Protein AF-A0A7W0TZ82-F1 (afdb_monomer)

pLDDT: mean 92.77, std 4.64, range [69.69, 98.25]

Nearest PDB structures (foldseek):
  6am3-assembly2_A  TM=4.148E-01  e=1.227E+00  Homo sapiens
  7uv4-assembly1_A  TM=5.758E-01  e=3.999E+00  Pistacia vera

Solvent-accessible surface area (backbone atoms only — not comparable to full-atom values): 5837 Å² total; per-residue (Å²): 137,75,62,66,68,56,40,50,33,45,49,18,66,86,12,92,69,33,93,41,73,46,71,68,41,37,53,42,43,64,65,25,66,84,47,61,71,70,63,21,53,54,38,49,51,50,32,51,49,54,41,48,77,70,56,70,58,81,88,85,78,86,83,80,92,81,82,93,73,61,95,47,54,48,66,80,87,48,95,84,69,64,84,59,71,90,68,47,48,76,60,136

Mean predicted aligned error: 4.43 Å

Structure (mmCIF, N/CA/C/O backbone):
data_AF-A0A7W0TZ82-F1
#
_entry.id   AF-A0A7W0TZ82-F1
#
loop_
_atom_site.group_PDB
_atom_site.id
_atom_site.type_symbol
_atom_site.label_atom_id
_atom_site.label_alt_id
_atom_site.label_comp_id
_atom_site.label_asym_id
_atom_site.label_entity_id
_atom_site.label_seq_id
_atom_site.pdbx_PDB_ins_code
_atom_site.Cartn_x
_atom_site.Cartn_y
_atom_site.Cartn_z
_atom_site.occupancy
_atom_site.B_iso_or_equiv
_atom_site.auth_seq_id
_atom_site.auth_comp_id
_atom_site.auth_asym_id
_atom_site.auth_atom_id
_atom_site.pdbx_PDB_model_num
ATOM 1 N N . MET A 1 1 ? -7.776 3.358 -1.381 1.00 69.69 1 MET A N 1
ATOM 2 C CA . MET A 1 1 ? -6.322 3.151 -1.226 1.00 69.69 1 MET A CA 1
ATOM 3 C C . MET A 1 1 ? -5.853 2.401 -2.454 1.00 69.69 1 MET A C 1
ATOM 5 O O . MET A 1 1 ? -6.541 1.467 -2.842 1.00 69.69 1 MET A O 1
ATOM 9 N N . ASP A 1 2 ? -4.763 2.831 -3.076 1.00 89.81 2 ASP A N 1
ATOM 10 C CA . ASP A 1 2 ? -4.140 2.141 -4.210 1.00 89.81 2 ASP A CA 1
ATOM 11 C C . ASP A 1 2 ? -2.737 1.638 -3.821 1.00 89.81 2 ASP A C 1
ATOM 13 O O . ASP A 1 2 ? -2.321 1.747 -2.666 1.00 89.81 2 ASP A O 1
ATOM 17 N N . VAL A 1 3 ? -2.012 1.063 -4.780 1.00 90.75 3 VAL A N 1
ATOM 18 C CA . VAL A 1 3 ? -0.722 0.402 -4.543 1.00 90.75 3 VAL A CA 1
ATOM 19 C C . VAL A 1 3 ? 0.436 1.372 -4.283 1.00 90.75 3 VAL A C 1
ATOM 21 O O . VAL A 1 3 ? 1.518 0.914 -3.935 1.00 90.75 3 VAL A O 1
ATOM 24 N N . SER A 1 4 ? 0.280 2.697 -4.416 1.00 93.81 4 SER A N 1
ATOM 25 C CA . SER A 1 4 ? 1.451 3.591 -4.464 1.00 93.81 4 SER A CA 1
ATOM 26 C C . SER A 1 4 ? 2.288 3.576 -3.182 1.00 93.81 4 SER A C 1
ATOM 28 O O . SER A 1 4 ? 3.509 3.687 -3.246 1.00 93.81 4 SER A O 1
ATOM 30 N N . SER A 1 5 ? 1.652 3.420 -2.013 1.00 91.81 5 SER A N 1
ATOM 31 C CA . SER A 1 5 ? 2.372 3.297 -0.735 1.00 91.81 5 SER A CA 1
ATOM 32 C C . SER A 1 5 ? 3.173 1.998 -0.661 1.00 91.81 5 SER A C 1
ATOM 34 O O . SER A 1 5 ? 4.315 2.006 -0.210 1.00 91.81 5 SER A O 1
ATOM 36 N N . THR A 1 6 ? 2.586 0.889 -1.115 1.00 91.12 6 THR A N 1
ATOM 37 C CA . THR A 1 6 ? 3.263 -0.410 -1.189 1.00 91.12 6 THR A CA 1
ATOM 38 C C . THR A 1 6 ? 4.409 -0.354 -2.193 1.00 91.12 6 THR A C 1
ATOM 40 O O . THR A 1 6 ? 5.527 -0.728 -1.855 1.00 91.12 6 THR A O 1
ATOM 43 N N . ALA A 1 7 ? 4.169 0.189 -3.388 1.00 93.62 7 ALA A N 1
ATOM 44 C CA . ALA A 1 7 ? 5.176 0.295 -4.435 1.00 93.62 7 ALA A CA 1
ATOM 45 C C . ALA A 1 7 ? 6.385 1.123 -3.983 1.00 93.62 7 ALA A C 1
ATOM 47 O O . ALA A 1 7 ? 7.525 0.702 -4.150 1.00 93.62 7 ALA A O 1
ATOM 48 N N . ARG A 1 8 ? 6.149 2.248 -3.300 1.00 94.50 8 ARG A N 1
ATOM 49 C CA . ARG A 1 8 ? 7.230 3.090 -2.777 1.00 94.50 8 ARG A CA 1
ATOM 50 C C . ARG A 1 8 ? 8.045 2.420 -1.667 1.00 94.50 8 ARG A C 1
ATOM 52 O O . ARG A 1 8 ? 9.227 2.704 -1.540 1.00 94.50 8 ARG A O 1
ATOM 59 N N . ALA A 1 9 ? 7.430 1.563 -0.854 1.00 92.81 9 ALA A N 1
ATOM 60 C CA . ALA A 1 9 ? 8.119 0.890 0.246 1.00 92.81 9 ALA A CA 1
ATOM 61 C C . ALA A 1 9 ? 8.852 -0.393 -0.182 1.00 92.81 9 ALA A C 1
ATOM 63 O O . ALA A 1 9 ? 9.916 -0.680 0.368 1.00 92.81 9 ALA A O 1
ATOM 64 N N . TYR A 1 10 ? 8.281 -1.150 -1.127 1.00 91.31 10 TYR A N 1
ATOM 65 C CA . TYR A 1 10 ? 8.700 -2.520 -1.449 1.00 91.31 10 TYR A CA 1
ATOM 66 C C . TYR A 1 10 ? 9.144 -2.742 -2.899 1.00 91.31 10 TYR A C 1
ATOM 68 O O . TYR A 1 10 ? 9.881 -3.693 -3.139 1.00 91.31 10 TYR A O 1
ATOM 76 N N . TYR A 1 11 ? 8.659 -1.952 -3.865 1.00 92.94 11 TYR A N 1
ATOM 77 C CA . TYR A 1 11 ? 8.995 -2.149 -5.287 1.00 92.94 11 TYR A CA 1
ATOM 78 C C . TYR A 1 11 ? 10.136 -1.225 -5.715 1.00 92.94 11 TYR A C 1
ATOM 80 O O . TYR A 1 11 ? 10.924 -1.581 -6.583 1.00 92.94 11 TYR A O 1
ATOM 88 N N . SER A 1 12 ? 10.211 -0.045 -5.098 1.00 93.31 12 SER A N 1
ATOM 89 C CA . SER A 1 12 ? 11.213 0.967 -5.408 1.00 93.31 12 SER A CA 1
ATOM 90 C C . SER A 1 12 ? 12.606 0.596 -4.912 1.00 93.31 12 SER A C 1
ATOM 92 O O . SER A 1 12 ? 12.741 0.039 -3.819 1.00 93.31 12 SER A O 1
ATOM 94 N N . CYS A 1 13 ? 13.646 0.975 -5.659 1.00 93.62 13 CYS A N 1
ATOM 95 C CA . CYS A 1 13 ? 15.036 0.761 -5.254 1.00 93.62 13 CYS A CA 1
ATOM 96 C C . CYS A 1 13 ? 15.399 1.524 -3.967 1.00 93.62 13 CYS A C 1
ATOM 98 O O . CYS A 1 13 ? 16.222 1.053 -3.185 1.00 93.62 13 CYS A O 1
ATOM 100 N N . GLU A 1 14 ? 14.770 2.678 -3.714 1.00 93.88 14 GLU A N 1
ATOM 101 C CA . GLU A 1 14 ? 14.971 3.476 -2.490 1.00 93.88 14 GLU A CA 1
ATOM 102 C C . GLU A 1 14 ? 13.962 3.137 -1.376 1.00 93.88 14 GLU A C 1
ATOM 104 O O . GLU A 1 14 ? 13.918 3.791 -0.328 1.00 93.88 14 GLU A O 1
ATOM 109 N N . GLY A 1 15 ? 13.124 2.119 -1.587 1.00 92.31 15 GLY A N 1
ATOM 110 C CA . GLY A 1 15 ? 12.142 1.678 -0.607 1.00 92.31 15 GLY A CA 1
ATOM 111 C C . GLY A 1 15 ? 12.813 1.117 0.645 1.00 92.31 15 GLY A C 1
ATOM 112 O O . GLY A 1 15 ? 13.603 0.179 0.576 1.00 92.31 15 GLY A O 1
ATOM 113 N N . GLY A 1 16 ? 12.460 1.640 1.823 1.00 91.56 16 GLY A N 1
ATOM 114 C CA . GLY A 1 16 ? 13.078 1.227 3.093 1.00 91.56 16 GLY A CA 1
ATOM 115 C C . GLY A 1 16 ? 12.845 -0.239 3.489 1.00 91.56 16 GLY A C 1
ATOM 116 O O . GLY A 1 16 ? 13.480 -0.728 4.419 1.00 91.56 16 GLY A O 1
ATOM 117 N N . SER A 1 17 ? 11.932 -0.943 2.816 1.00 89.88 17 SER A N 1
ATOM 118 C CA . SER A 1 17 ? 11.693 -2.384 2.983 1.00 89.88 17 SER A CA 1
ATOM 119 C C . SER A 1 17 ? 11.933 -3.169 1.693 1.00 89.88 17 SER A C 1
ATOM 121 O O . SER A 1 17 ? 11.590 -4.350 1.621 1.00 89.88 17 SER A O 1
ATOM 123 N N . SER A 1 18 ? 12.508 -2.528 0.676 1.00 89.94 18 SER A N 1
ATOM 124 C CA . SER A 1 18 ? 12.796 -3.174 -0.591 1.00 89.94 18 SER A CA 1
ATOM 125 C C . SER A 1 18 ? 14.009 -4.093 -0.471 1.00 89.94 18 SER A C 1
ATOM 127 O O . SER A 1 18 ? 15.019 -3.770 0.151 1.00 89.94 18 SER A O 1
ATOM 129 N N . THR A 1 19 ? 13.898 -5.263 -1.091 1.00 89.06 19 THR A N 1
ATOM 130 C CA . THR A 1 19 ? 15.010 -6.207 -1.318 1.00 89.06 19 THR A CA 1
ATOM 131 C C . THR A 1 19 ? 15.226 -6.448 -2.814 1.00 89.06 19 THR A C 1
ATOM 133 O O . THR A 1 19 ? 15.937 -7.365 -3.217 1.00 89.06 19 THR A O 1
ATOM 136 N N . TYR A 1 20 ? 14.594 -5.605 -3.630 1.00 86.25 20 TYR A N 1
ATOM 137 C CA . TYR A 1 20 ? 14.453 -5.690 -5.072 1.00 86.25 20 TYR A CA 1
ATOM 138 C C . TYR A 1 20 ? 14.794 -4.325 -5.682 1.00 86.25 20 TYR A C 1
ATOM 140 O O . TYR A 1 20 ? 14.522 -3.287 -5.081 1.00 86.25 20 TYR A O 1
ATOM 148 N N . CYS A 1 21 ? 15.396 -4.301 -6.869 1.00 91.19 21 CYS A N 1
ATOM 149 C CA . CYS A 1 21 ? 15.634 -3.046 -7.571 1.00 91.19 21 CYS A CA 1
ATOM 150 C C . CYS A 1 21 ? 15.542 -3.242 -9.082 1.00 91.19 21 CYS A C 1
ATOM 152 O O . CYS A 1 21 ? 16.313 -4.007 -9.663 1.00 91.19 21 CYS A O 1
ATOM 154 N N . ASN A 1 22 ? 14.605 -2.520 -9.693 1.00 94.19 22 ASN A N 1
ATOM 155 C CA . ASN A 1 22 ? 14.428 -2.427 -11.133 1.00 94.19 22 ASN A CA 1
ATOM 156 C C . ASN A 1 22 ? 14.091 -0.979 -11.496 1.00 94.19 22 ASN A C 1
ATOM 158 O O . ASN A 1 22 ? 13.042 -0.451 -11.124 1.00 94.19 22 ASN A O 1
ATOM 162 N N . GLU A 1 23 ? 14.990 -0.349 -12.247 1.00 95.44 23 GLU A N 1
ATOM 163 C CA . GLU A 1 23 ? 14.889 1.065 -12.609 1.00 95.44 23 GLU A CA 1
ATOM 164 C C . GLU A 1 23 ? 13.638 1.375 -13.448 1.00 95.44 23 GLU A C 1
ATOM 166 O O . GLU A 1 23 ? 13.070 2.456 -13.313 1.00 95.44 23 GLU A O 1
ATOM 171 N N . ALA A 1 24 ? 13.145 0.423 -14.250 1.00 95.12 24 ALA A N 1
ATOM 172 C CA . ALA A 1 24 ? 11.928 0.612 -15.042 1.00 95.12 24 ALA A CA 1
ATOM 173 C C . ALA A 1 24 ? 10.668 0.666 -14.163 1.00 95.12 24 ALA A C 1
ATOM 175 O O . ALA A 1 24 ? 9.729 1.406 -14.461 1.00 95.12 24 ALA A O 1
ATOM 176 N N . VAL A 1 25 ? 10.649 -0.087 -13.056 1.00 95.31 25 VAL A N 1
ATOM 177 C CA . VAL A 1 25 ? 9.569 -0.014 -12.060 1.00 95.31 25 VAL A CA 1
ATOM 178 C C . VAL A 1 25 ? 9.598 1.339 -11.348 1.00 95.31 25 VAL A C 1
ATOM 180 O O . VAL A 1 25 ? 8.541 1.942 -11.153 1.00 95.31 25 VAL A O 1
ATOM 183 N N . ASP A 1 26 ? 10.785 1.849 -11.012 1.00 96.31 26 ASP A N 1
ATOM 184 C CA . ASP A 1 26 ? 10.947 3.174 -10.402 1.00 96.31 26 ASP A CA 1
ATOM 185 C C . ASP A 1 26 ? 10.535 4.311 -11.342 1.00 96.31 26 ASP A C 1
ATOM 187 O O . ASP A 1 26 ? 9.819 5.225 -10.927 1.00 96.31 26 ASP A O 1
ATOM 191 N N . GLU A 1 27 ? 10.932 4.257 -12.613 1.00 97.88 27 GLU A N 1
ATOM 192 C CA . GLU A 1 27 ? 10.524 5.240 -13.619 1.00 97.88 27 GLU A CA 1
ATOM 193 C C . GLU A 1 27 ? 8.998 5.262 -13.783 1.00 97.88 27 GLU A C 1
ATOM 195 O O . GLU A 1 27 ? 8.374 6.324 -13.681 1.00 97.88 27 GLU A O 1
ATOM 200 N N . ALA A 1 28 ? 8.381 4.086 -13.945 1.00 97.56 28 ALA A N 1
ATOM 201 C CA . ALA A 1 28 ? 6.933 3.957 -14.065 1.00 97.56 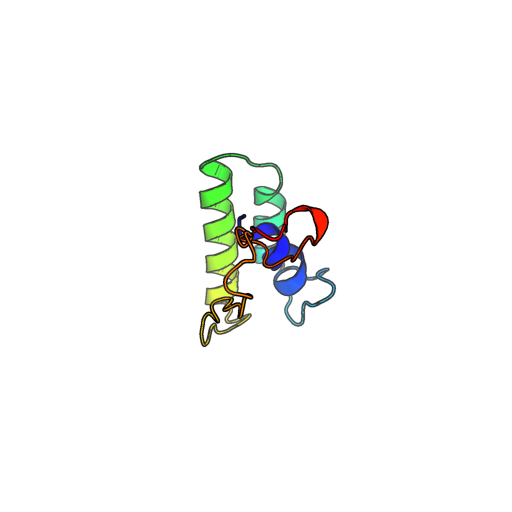28 ALA A CA 1
ATOM 202 C C . ALA A 1 28 ? 6.203 4.455 -12.805 1.00 97.56 28 ALA A C 1
ATOM 204 O O . ALA A 1 28 ? 5.198 5.166 -12.903 1.00 97.56 28 ALA A O 1
ATOM 205 N N . LEU A 1 29 ? 6.715 4.134 -11.612 1.00 97.31 29 LEU A N 1
ATOM 206 C CA . LEU A 1 29 ? 6.135 4.589 -10.350 1.00 97.31 29 LEU A CA 1
ATOM 207 C C . LEU A 1 29 ? 6.226 6.112 -10.209 1.00 97.31 29 LEU A C 1
ATOM 209 O O . LEU A 1 29 ? 5.236 6.752 -9.852 1.00 97.31 29 LEU A O 1
ATOM 213 N N . ASN A 1 30 ? 7.379 6.703 -10.520 1.00 97.69 30 ASN A N 1
ATOM 214 C CA . ASN A 1 30 ? 7.579 8.149 -10.458 1.00 97.69 30 ASN A CA 1
ATOM 215 C C . ASN A 1 30 ? 6.669 8.899 -11.438 1.00 97.69 30 ASN A C 1
ATOM 217 O O . ASN A 1 30 ? 6.109 9.933 -11.071 1.00 97.69 30 ASN A O 1
ATOM 221 N N . ALA A 1 31 ? 6.453 8.351 -12.636 1.00 98.00 31 ALA A N 1
ATOM 222 C CA . ALA A 1 31 ? 5.497 8.891 -13.600 1.00 98.00 31 ALA A CA 1
ATOM 223 C C . ALA A 1 31 ? 4.037 8.772 -13.121 1.00 98.00 31 ALA A C 1
ATOM 225 O O . ALA A 1 31 ? 3.234 9.665 -13.381 1.00 98.00 31 ALA A O 1
ATOM 226 N N . ALA A 1 32 ? 3.691 7.709 -12.385 1.00 97.81 32 ALA A N 1
ATOM 227 C CA . ALA A 1 32 ? 2.335 7.469 -11.888 1.00 97.81 32 ALA A CA 1
ATOM 228 C C . ALA A 1 32 ? 1.948 8.326 -10.665 1.00 97.81 32 ALA A C 1
ATOM 230 O O . ALA A 1 32 ? 0.767 8.623 -10.466 1.00 97.81 32 ALA A O 1
ATOM 231 N N . ILE A 1 33 ? 2.914 8.714 -9.820 1.00 96.62 33 ILE A N 1
ATOM 232 C CA . ILE A 1 33 ? 2.679 9.488 -8.585 1.00 96.62 33 ILE A CA 1
ATOM 233 C C . ILE A 1 33 ? 1.893 10.795 -8.803 1.00 96.62 33 ILE A C 1
ATOM 235 O O . ILE A 1 33 ? 0.956 11.021 -8.035 1.00 96.62 33 ILE A O 1
ATOM 239 N N . PRO A 1 34 ? 2.232 11.665 -9.777 1.00 97.44 34 PRO A N 1
ATOM 240 C CA . PRO A 1 34 ? 1.530 12.936 -9.962 1.00 97.44 34 PRO A CA 1
ATOM 241 C C . PRO A 1 34 ? 0.148 12.808 -10.625 1.00 97.44 34 PRO A C 1
ATOM 243 O O . PRO A 1 34 ? -0.596 13.789 -10.649 1.00 97.44 34 PRO A O 1
ATOM 246 N N . LEU A 1 35 ? -0.204 11.642 -11.177 1.00 97.88 35 LEU A N 1
ATOM 247 C CA . LEU A 1 35 ? -1.473 11.432 -11.8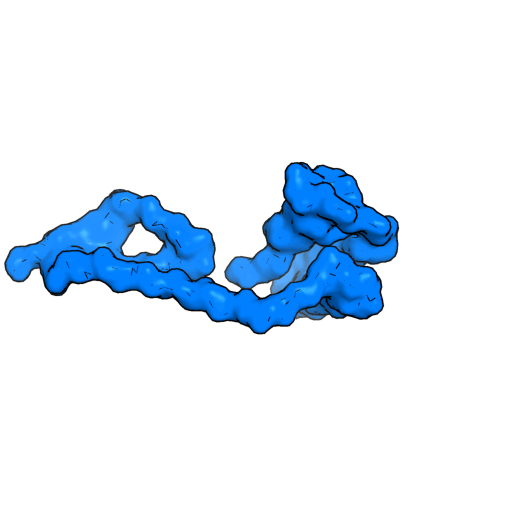80 1.00 97.88 35 LEU A CA 1
ATOM 248 C C . LEU A 1 35 ? -2.656 11.352 -10.905 1.00 97.88 35 LEU A C 1
ATOM 250 O O . LEU A 1 35 ? -2.492 11.119 -9.706 1.00 97.88 35 LEU A O 1
ATOM 254 N N . THR A 1 36 ? -3.882 11.479 -11.422 1.00 96.62 36 THR A N 1
ATOM 255 C CA . THR A 1 36 ? -5.118 11.337 -10.626 1.00 96.62 36 THR A CA 1
ATOM 256 C C . THR A 1 36 ? -6.184 10.514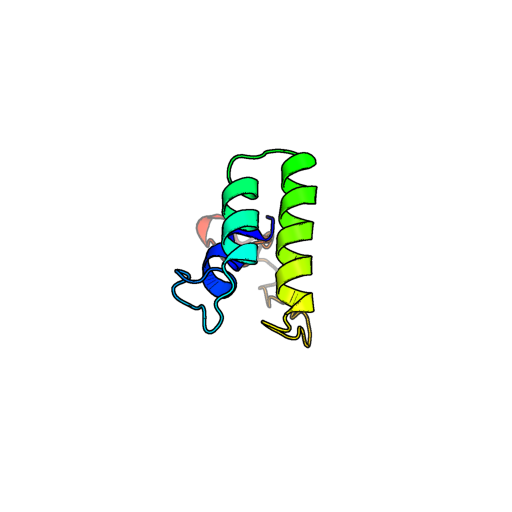 -11.361 1.00 96.62 36 THR A C 1
ATOM 258 O O . THR A 1 36 ? -6.038 10.212 -12.543 1.00 96.62 36 THR A O 1
ATOM 261 N N . GLY A 1 37 ? -7.247 10.115 -10.652 1.00 96.06 37 GLY A N 1
ATOM 262 C CA . GLY A 1 37 ? -8.394 9.411 -11.243 1.00 96.06 37 GLY A CA 1
ATOM 263 C C . GLY A 1 37 ? -8.031 8.101 -11.954 1.00 96.06 37 GLY A C 1
ATOM 264 O O . GLY A 1 37 ? -7.151 7.361 -11.509 1.00 96.06 37 GLY A O 1
ATOM 265 N N . ASP A 1 38 ? -8.719 7.828 -13.063 1.00 97.56 38 ASP A N 1
ATOM 266 C CA . ASP A 1 38 ? -8.564 6.587 -13.833 1.00 97.56 38 ASP A CA 1
ATOM 267 C C . ASP A 1 38 ? -7.176 6.457 -14.471 1.00 97.56 38 ASP A C 1
ATOM 269 O O . ASP A 1 38 ? -6.640 5.355 -14.580 1.00 97.56 38 ASP A O 1
ATOM 273 N N . GLU A 1 39 ? -6.555 7.581 -14.831 1.00 97.25 39 GLU A N 1
ATOM 274 C CA . GLU A 1 39 ? -5.205 7.610 -15.399 1.00 97.25 39 GLU A CA 1
ATOM 275 C C . GLU A 1 39 ? -4.171 7.110 -14.383 1.00 97.25 39 GLU A C 1
ATOM 277 O O . GLU A 1 39 ? -3.351 6.242 -14.686 1.00 97.25 39 GLU A O 1
ATOM 282 N N . ARG A 1 40 ? -4.276 7.575 -13.131 1.00 97.50 40 ARG A N 1
ATOM 283 C CA . ARG A 1 40 ? -3.462 7.065 -12.020 1.00 97.50 40 ARG A CA 1
ATOM 284 C C . ARG A 1 40 ? -3.694 5.578 -11.790 1.00 97.50 40 ARG A C 1
ATOM 286 O O . ARG A 1 40 ? -2.734 4.846 -11.566 1.00 97.50 40 ARG A O 1
ATOM 293 N N . ALA A 1 41 ? -4.950 5.136 -11.810 1.00 96.94 41 ALA A N 1
ATOM 294 C CA . ALA A 1 41 ? -5.282 3.734 -11.589 1.00 96.94 41 ALA A CA 1
ATOM 295 C C . ALA A 1 41 ? -4.647 2.833 -12.661 1.00 96.94 41 A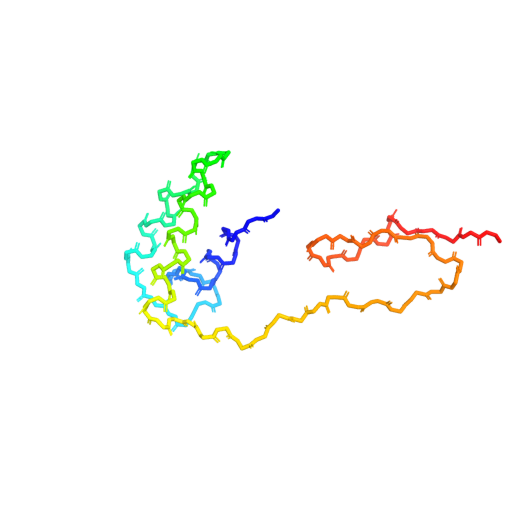LA A C 1
ATOM 297 O O . ALA A 1 41 ? -4.031 1.824 -12.319 1.00 96.94 41 ALA A O 1
ATOM 298 N N . ALA A 1 42 ? -4.727 3.231 -13.934 1.00 97.62 42 ALA A N 1
ATOM 299 C CA . ALA A 1 42 ? -4.104 2.512 -15.041 1.00 97.62 42 ALA A CA 1
ATOM 300 C C . ALA A 1 42 ? -2.569 2.497 -14.933 1.00 97.62 42 ALA A C 1
ATOM 302 O O . ALA A 1 42 ? -1.958 1.436 -15.052 1.00 97.62 42 ALA A O 1
ATOM 303 N N . ALA A 1 43 ? -1.944 3.640 -14.635 1.00 98.25 43 ALA A N 1
ATOM 304 C CA . ALA A 1 43 ? -0.490 3.729 -14.494 1.00 98.25 43 ALA A CA 1
ATOM 305 C C . ALA A 1 43 ? 0.039 2.874 -13.328 1.00 98.25 43 ALA A C 1
ATOM 307 O O . ALA A 1 43 ? 1.041 2.176 -13.457 1.00 98.25 43 ALA A O 1
ATOM 308 N N . LEU A 1 44 ? -0.659 2.862 -12.190 1.00 98.00 44 LEU A N 1
ATOM 309 C CA . LEU A 1 44 ? -0.285 2.030 -11.045 1.00 98.00 44 LEU A CA 1
ATOM 310 C C . LEU A 1 44 ? -0.517 0.529 -11.278 1.00 98.00 44 LEU A C 1
ATOM 312 O O . LEU A 1 44 ? 0.216 -0.300 -10.727 1.00 98.00 44 LEU A O 1
ATOM 316 N N . ALA A 1 45 ? -1.515 0.163 -12.085 1.00 96.31 45 ALA A N 1
ATOM 317 C CA . ALA A 1 45 ? -1.697 -1.219 -12.516 1.00 96.31 45 ALA A CA 1
ATOM 318 C C . ALA A 1 45 ? -0.505 -1.688 -13.366 1.00 96.31 45 ALA A C 1
ATOM 320 O O . ALA A 1 45 ? 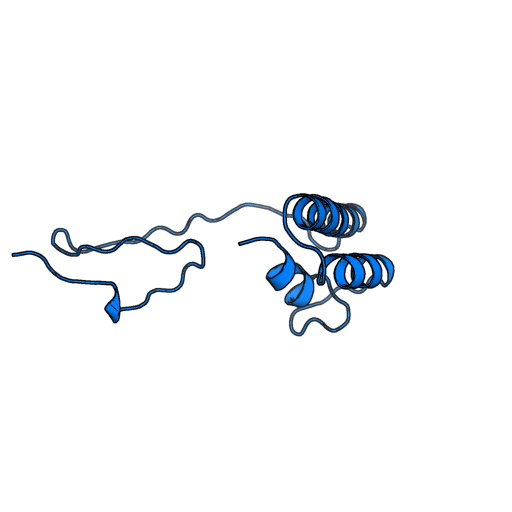-0.028 -2.806 -13.179 1.00 96.31 45 ALA A O 1
ATOM 321 N N . GLU A 1 46 ? 0.031 -0.814 -14.221 1.00 96.44 46 GLU A N 1
ATOM 322 C CA . GLU A 1 46 ? 1.219 -1.107 -15.026 1.00 96.44 46 GLU A CA 1
ATOM 323 C C . GLU A 1 46 ? 2.485 -1.276 -14.174 1.00 96.44 46 GLU A C 1
ATOM 325 O O . GLU A 1 46 ? 3.211 -2.252 -14.347 1.00 96.44 46 GLU A O 1
ATOM 330 N N . VAL A 1 47 ? 2.704 -0.408 -13.177 1.00 96.19 47 VAL A N 1
ATOM 331 C CA . VAL A 1 47 ? 3.789 -0.576 -12.185 1.00 96.19 47 VAL A CA 1
ATOM 332 C C . VAL A 1 47 ? 3.715 -1.952 -11.521 1.00 96.19 47 VAL A C 1
ATOM 334 O O . VAL A 1 47 ? 4.719 -2.649 -11.377 1.00 96.19 47 VAL A O 1
ATOM 337 N N . THR A 1 48 ? 2.506 -2.360 -11.135 1.00 94.19 48 THR A N 1
ATOM 338 C CA . THR A 1 48 ? 2.265 -3.657 -10.494 1.00 94.19 48 THR A CA 1
ATOM 339 C C . THR A 1 48 ? 2.557 -4.816 -11.451 1.00 94.19 48 THR A C 1
ATOM 341 O O . THR A 1 48 ? 3.168 -5.803 -11.045 1.00 94.19 48 THR A O 1
ATOM 344 N N . ARG A 1 49 ? 2.161 -4.700 -12.727 1.00 93.94 49 ARG A N 1
ATOM 345 C CA . ARG A 1 49 ? 2.450 -5.697 -13.768 1.00 93.94 49 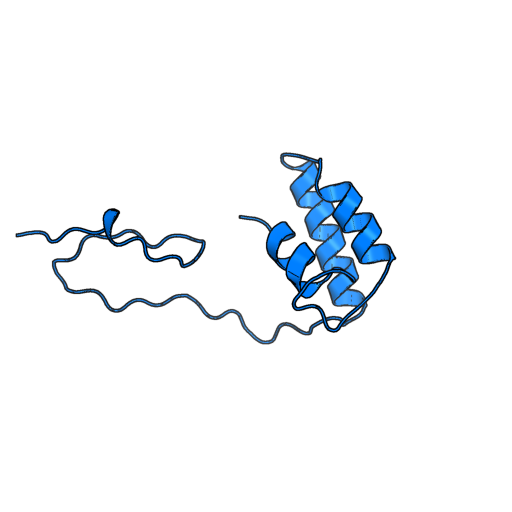ARG A CA 1
ATOM 346 C C . ARG A 1 49 ? 3.957 -5.885 -13.952 1.00 93.94 49 ARG A C 1
ATOM 348 O O . ARG A 1 49 ? 4.418 -7.021 -13.894 1.00 93.94 49 ARG A O 1
ATOM 355 N N . LEU A 1 50 ? 4.708 -4.792 -14.112 1.00 93.88 50 LEU A N 1
ATOM 356 C CA . LEU A 1 50 ? 6.168 -4.821 -14.278 1.00 93.88 50 LEU A CA 1
ATOM 357 C C . LEU A 1 50 ? 6.859 -5.527 -13.104 1.00 93.88 50 LEU A C 1
ATOM 359 O O . LEU A 1 50 ? 7.686 -6.409 -13.314 1.00 93.88 50 LEU A O 1
ATOM 363 N N . TYR A 1 51 ? 6.465 -5.194 -11.873 1.00 92.94 51 TYR A N 1
ATOM 364 C CA . TYR A 1 51 ? 7.012 -5.818 -10.668 1.00 92.94 51 TYR A CA 1
ATOM 365 C C . TYR A 1 51 ? 6.763 -7.337 -10.608 1.00 92.94 51 TYR A C 1
ATOM 367 O O . TYR A 1 51 ? 7.644 -8.102 -10.207 1.00 92.94 51 TYR A O 1
ATOM 375 N N . TYR A 1 52 ? 5.571 -7.790 -11.013 1.00 91.00 52 TYR A N 1
ATOM 376 C CA . TYR A 1 52 ? 5.231 -9.215 -11.001 1.00 91.00 52 TYR A CA 1
ATOM 377 C C . TYR A 1 52 ? 5.861 -10.012 -12.145 1.00 91.00 52 TYR A C 1
ATOM 379 O O . TYR A 1 52 ? 6.189 -11.180 -11.942 1.00 91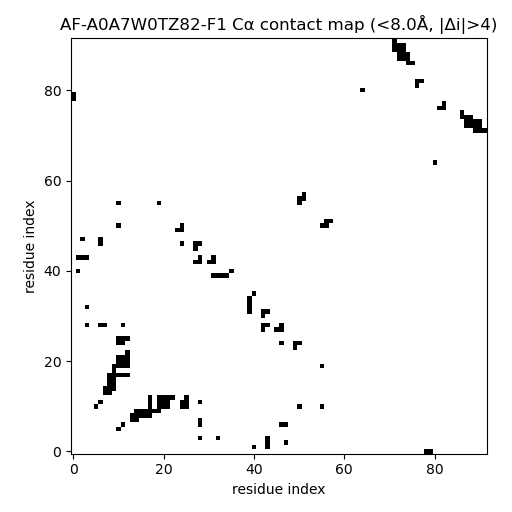.00 52 TYR A O 1
ATOM 387 N N . GLU A 1 53 ? 6.057 -9.415 -13.321 1.00 92.50 53 GLU A N 1
ATOM 388 C CA . GLU A 1 53 ? 6.749 -10.074 -14.440 1.00 92.50 53 GLU A CA 1
ATOM 389 C C . GLU A 1 53 ? 8.238 -10.285 -14.178 1.00 92.50 53 GLU A C 1
ATOM 391 O O . GLU A 1 53 ? 8.818 -11.253 -14.663 1.00 92.50 53 GLU A O 1
ATOM 396 N N . ASP A 1 54 ? 8.835 -9.420 -13.364 1.00 90.62 54 ASP A N 1
ATOM 397 C CA . ASP A 1 54 ? 10.214 -9.561 -12.902 1.00 90.62 54 ASP A CA 1
ATOM 398 C C . ASP A 1 54 ? 10.337 -10.473 -11.666 1.00 90.62 54 ASP A C 1
ATOM 400 O O . ASP A 1 54 ? 11.406 -10.628 -11.082 1.00 90.62 54 ASP A O 1
ATOM 404 N N . PHE A 1 55 ? 9.221 -11.076 -11.237 1.00 87.50 55 PHE A N 1
ATOM 405 C CA . PHE A 1 55 ? 9.130 -11.950 -10.067 1.00 87.50 55 PHE A CA 1
ATOM 406 C C . PHE A 1 55 ? 9.677 -11.320 -8.771 1.00 87.50 55 PHE A C 1
ATOM 408 O O . PHE A 1 55 ? 10.116 -12.043 -7.874 1.00 87.50 55 PHE A O 1
ATOM 415 N N . GLY A 1 56 ? 9.608 -9.987 -8.635 1.00 82.25 56 GLY A N 1
ATOM 416 C CA . GLY A 1 56 ? 10.118 -9.258 -7.466 1.00 82.25 56 GLY A CA 1
ATOM 417 C C . GLY A 1 56 ? 9.441 -9.672 -6.153 1.00 82.25 56 GLY A C 1
ATOM 418 O O . GLY A 1 56 ? 10.068 -9.670 -5.094 1.00 82.25 56 GLY A O 1
ATOM 419 N N . ALA A 1 57 ? 8.181 -10.106 -6.228 1.00 82.94 57 ALA A N 1
ATOM 420 C CA . ALA A 1 57 ? 7.550 -10.955 -5.225 1.00 82.94 57 ALA A CA 1
ATOM 421 C C . ALA A 1 57 ? 6.492 -11.853 -5.864 1.00 82.94 57 ALA A C 1
ATOM 423 O O . ALA A 1 57 ? 5.813 -11.471 -6.815 1.00 82.94 57 ALA A O 1
ATOM 424 N N . ILE A 1 58 ? 6.298 -13.035 -5.283 1.00 85.31 58 ILE A N 1
ATOM 425 C CA . ILE A 1 58 ? 5.241 -13.965 -5.680 1.00 85.31 58 ILE A CA 1
ATOM 426 C C . ILE A 1 58 ? 4.150 -13.911 -4.603 1.00 85.31 58 ILE A C 1
ATOM 428 O O . ILE A 1 58 ? 4.404 -14.305 -3.461 1.00 85.31 58 ILE A O 1
ATOM 432 N N . PRO A 1 59 ? 2.942 -13.411 -4.916 1.00 84.62 59 PRO A N 1
ATOM 433 C CA . PRO A 1 59 ? 1.871 -13.318 -3.939 1.00 84.62 59 PRO A CA 1
ATOM 434 C C . PRO A 1 59 ? 1.327 -14.723 -3.658 1.00 84.62 59 PRO A C 1
ATOM 436 O O . PRO A 1 59 ? 0.918 -15.432 -4.574 1.00 84.62 59 PRO A O 1
ATOM 439 N N . ILE A 1 60 ? 1.323 -15.131 -2.387 1.00 88.62 60 ILE A N 1
ATOM 440 C CA . ILE A 1 60 ? 0.850 -16.465 -1.979 1.00 88.62 60 ILE A CA 1
ATOM 441 C C . ILE A 1 60 ? -0.630 -16.420 -1.595 1.00 88.62 60 ILE A C 1
ATOM 443 O O . ILE A 1 60 ? -1.422 -17.249 -2.037 1.00 88.62 60 ILE A O 1
ATOM 447 N N . LEU A 1 61 ? -1.009 -15.460 -0.752 1.00 88.44 61 LEU A N 1
ATOM 448 C CA . LEU A 1 61 ? -2.371 -15.301 -0.254 1.00 88.44 61 LEU A CA 1
ATOM 449 C C . LEU A 1 61 ? -2.618 -13.865 0.211 1.00 88.44 61 LEU A C 1
ATOM 451 O O . LEU A 1 61 ? -1.688 -13.147 0.578 1.00 88.44 61 LEU A O 1
ATOM 455 N N . TYR A 1 62 ? -3.888 -13.472 0.225 1.00 85.44 62 TYR A N 1
ATOM 456 C CA . TYR A 1 62 ? -4.359 -12.271 0.906 1.00 85.44 62 TYR A CA 1
ATOM 457 C C . TYR A 1 62 ? -4.941 -12.671 2.265 1.00 85.44 62 TYR A C 1
ATOM 459 O O . TYR A 1 62 ? -5.826 -13.526 2.328 1.00 85.44 62 TYR A O 1
ATOM 467 N N . MET A 1 63 ? -4.450 -12.066 3.350 1.00 87.81 63 MET A N 1
ATOM 468 C CA . MET A 1 63 ? -4.991 -12.286 4.694 1.00 87.81 63 MET A CA 1
ATOM 469 C C . MET A 1 63 ? -6.040 -11.215 5.009 1.00 87.81 63 MET A C 1
ATOM 471 O O . MET A 1 63 ? -5.669 -10.049 5.159 1.00 87.81 63 MET A O 1
ATOM 475 N N . PRO A 1 64 ? -7.331 -11.570 5.131 1.00 86.38 64 PRO A N 1
ATOM 476 C CA . PRO A 1 64 ? -8.338 -10.610 5.554 1.00 86.38 64 PRO A CA 1
ATOM 477 C C . PRO A 1 64 ? -8.107 -10.198 7.011 1.00 86.38 64 PRO A C 1
ATOM 479 O O . PRO A 1 64 ? -7.727 -11.013 7.858 1.00 86.38 64 PRO A O 1
ATOM 482 N N . LEU A 1 65 ? -8.384 -8.931 7.314 1.00 88.56 65 LEU A N 1
ATOM 483 C CA . LEU A 1 65 ? -8.381 -8.436 8.685 1.00 88.56 65 LEU A CA 1
ATOM 484 C C . LEU A 1 65 ? -9.659 -8.908 9.379 1.00 88.56 65 LEU A C 1
ATOM 486 O O . LEU A 1 65 ? -10.763 -8.509 9.017 1.00 88.56 65 LEU A O 1
ATOM 490 N N . ASN A 1 66 ? -9.495 -9.786 10.364 1.00 91.00 66 ASN A N 1
ATOM 491 C CA . ASN A 1 66 ? -10.583 -10.305 11.183 1.00 91.00 66 ASN A CA 1
ATOM 492 C C . ASN A 1 66 ? -10.444 -9.738 12.593 1.00 91.00 66 ASN A C 1
ATOM 494 O O . ASN A 1 66 ? -9.362 -9.798 13.178 1.00 91.00 66 ASN A O 1
ATOM 498 N N . TYR A 1 67 ? -11.538 -9.216 13.141 1.00 91.69 67 TYR A N 1
ATOM 499 C CA . TYR A 1 67 ? -11.552 -8.567 14.449 1.00 91.69 67 TYR A CA 1
ATOM 500 C C . TYR A 1 67 ? -12.536 -9.271 15.381 1.00 91.69 67 TYR A C 1
ATOM 502 O O . TYR A 1 67 ? -13.679 -9.527 15.006 1.00 91.69 67 TYR A O 1
ATOM 510 N N . GLY A 1 68 ? -12.099 -9.565 16.606 1.00 92.31 68 GLY A N 1
ATOM 511 C CA . GLY A 1 68 ? -12.989 -9.963 17.693 1.00 92.31 68 GLY A CA 1
ATOM 512 C C . GLY A 1 68 ? -13.422 -8.725 18.469 1.00 92.31 68 GLY A C 1
ATOM 513 O O . GLY A 1 68 ? -12.575 -8.070 19.073 1.00 92.31 68 GLY A O 1
ATOM 514 N N . LEU A 1 69 ? -14.714 -8.400 18.440 1.00 93.56 69 LEU A N 1
ATOM 515 C CA . LEU A 1 69 ? -15.277 -7.229 19.116 1.00 93.56 69 LEU A CA 1
ATOM 516 C C . LEU A 1 69 ? -16.210 -7.664 20.251 1.00 93.56 69 LEU A C 1
ATOM 518 O O . LEU A 1 69 ? -16.829 -8.728 20.186 1.00 93.56 69 LEU A O 1
ATOM 522 N N . ALA A 1 70 ? -16.319 -6.833 21.288 1.00 95.75 70 ALA A N 1
ATOM 523 C CA . ALA A 1 70 ? -17.384 -6.992 22.272 1.00 95.75 70 ALA A CA 1
ATOM 524 C C . ALA A 1 70 ? -18.747 -6.773 21.595 1.00 95.75 70 ALA A C 1
ATOM 526 O O . ALA A 1 70 ? -18.857 -5.964 20.676 1.00 95.75 70 ALA A O 1
ATOM 527 N N . ALA A 1 71 ? -19.785 -7.473 22.060 1.00 96.44 71 ALA A N 1
ATOM 528 C CA . ALA A 1 71 ? -21.114 -7.416 21.443 1.00 96.44 71 ALA A CA 1
ATOM 529 C C . ALA A 1 71 ? -21.728 -6.006 21.445 1.00 96.44 71 ALA A C 1
ATOM 531 O O . ALA A 1 71 ? -22.514 -5.685 20.562 1.00 96.44 71 ALA A O 1
ATOM 532 N N . ASN A 1 72 ? -21.353 -5.179 22.422 1.00 97.44 72 ASN A N 1
ATOM 533 C CA . ASN A 1 72 ? -21.807 -3.803 22.561 1.00 97.44 72 ASN A CA 1
ATOM 534 C C . ASN A 1 72 ? -20.764 -2.776 22.091 1.00 97.44 72 ASN A C 1
ATOM 536 O O . ASN A 1 72 ? -20.857 -1.615 22.458 1.00 97.44 72 ASN A O 1
ATOM 540 N N . LEU A 1 73 ? -19.734 -3.176 21.338 1.00 96.94 73 LEU A N 1
ATOM 541 C CA . LEU A 1 73 ? -18.782 -2.233 20.751 1.00 96.94 73 LEU A CA 1
ATOM 542 C C . LEU A 1 73 ? -19.210 -1.887 19.323 1.00 96.94 73 LEU A C 1
ATOM 544 O O . LEU A 1 73 ? -19.174 -2.740 18.438 1.00 96.94 73 LEU A O 1
ATOM 548 N N . GLU A 1 74 ? -19.537 -0.620 19.085 1.00 96.38 74 GLU A N 1
ATOM 549 C CA . GLU A 1 74 ? -19.758 -0.093 17.743 1.00 96.38 74 GLU A CA 1
ATOM 550 C C . GLU A 1 74 ? -18.463 0.485 17.168 1.00 96.38 74 GLU A C 1
ATOM 552 O O . GLU A 1 74 ? -17.876 1.440 17.690 1.00 96.38 74 GLU A O 1
ATOM 557 N N . TRP A 1 75 ? -18.017 -0.113 16.062 1.00 95.62 75 TRP A N 1
ATOM 558 C CA . TRP A 1 75 ? -16.860 0.328 15.293 1.00 95.62 75 TRP A CA 1
ATOM 559 C C . TRP A 1 75 ? -16.943 -0.188 13.852 1.00 95.62 75 TRP A C 1
ATOM 561 O O . TRP A 1 75 ? -17.268 -1.353 13.621 1.00 95.62 75 TRP A O 1
ATOM 571 N N . LEU A 1 76 ? -16.608 0.668 12.884 1.00 92.81 76 LEU A N 1
ATOM 572 C CA . LEU A 1 76 ? -16.455 0.285 11.482 1.00 92.81 76 LEU A CA 1
ATOM 573 C C . LEU A 1 76 ? -14.961 0.136 11.151 1.00 92.81 76 LEU A C 1
ATOM 575 O O . LEU A 1 76 ? -14.242 1.140 11.166 1.00 92.81 76 LEU A O 1
ATOM 579 N N . PRO A 1 77 ? -14.477 -1.077 10.823 1.00 91.62 77 PRO A N 1
ATOM 580 C CA . PRO A 1 77 ? -13.087 -1.278 10.443 1.00 91.62 77 PRO A CA 1
ATOM 581 C C . PRO A 1 77 ? -12.679 -0.445 9.229 1.00 91.62 77 PRO A C 1
ATOM 583 O O . PRO A 1 77 ? -13.400 -0.350 8.233 1.00 91.62 77 PRO A O 1
ATOM 586 N N . ARG A 1 78 ? -11.482 0.134 9.300 1.00 89.19 78 ARG A N 1
ATOM 587 C CA . ARG A 1 78 ? -10.890 0.905 8.207 1.00 89.19 78 ARG A CA 1
ATOM 588 C C . ARG A 1 78 ? -10.211 -0.020 7.199 1.00 89.19 78 ARG A C 1
ATOM 590 O O . ARG A 1 78 ? -9.637 -1.042 7.566 1.00 89.19 78 ARG A O 1
ATOM 597 N N . LEU A 1 79 ? -10.189 0.389 5.930 1.00 84.69 79 LEU A N 1
ATOM 598 C CA . LEU A 1 79 ? -9.499 -0.347 4.858 1.00 84.69 79 LEU A CA 1
ATOM 599 C C . LEU A 1 79 ? -7.977 -0.433 5.072 1.00 84.69 79 LEU A C 1
ATOM 601 O O . LEU A 1 79 ? -7.341 -1.374 4.614 1.00 84.69 79 LEU A O 1
ATOM 605 N N 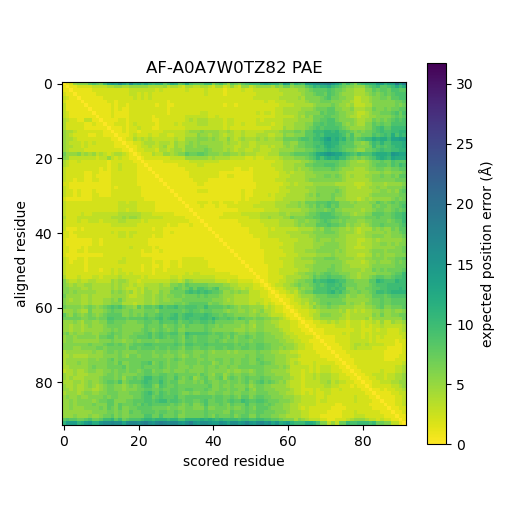. ASP A 1 80 ? -7.397 0.557 5.753 1.00 86.12 80 ASP A N 1
ATOM 606 C CA . ASP A 1 80 ? -5.966 0.625 6.065 1.00 86.12 80 ASP A CA 1
ATOM 607 C C . ASP A 1 80 ? -5.551 -0.253 7.257 1.00 86.12 80 ASP A C 1
ATOM 609 O O . ASP A 1 80 ? -4.368 -0.331 7.583 1.00 86.12 80 ASP A O 1
ATOM 613 N N . GLY A 1 81 ? -6.513 -0.907 7.913 1.00 88.12 81 GLY A N 1
ATOM 614 C CA . GLY A 1 81 ? -6.286 -1.764 9.070 1.00 88.12 81 GLY A CA 1
ATOM 615 C C . GLY A 1 81 ? -5.905 -1.034 10.357 1.00 88.12 81 GLY A C 1
ATOM 616 O O . GLY A 1 81 ? -5.726 -1.694 11.384 1.00 88.12 81 GLY A O 1
ATOM 617 N N . PHE A 1 82 ? -5.813 0.300 10.350 1.00 90.00 82 PHE A N 1
ATOM 618 C CA . PHE A 1 82 ? -5.548 1.059 11.566 1.00 90.00 82 PHE A CA 1
ATOM 619 C C . PHE A 1 82 ? -6.761 1.027 12.498 1.00 90.00 82 PHE A C 1
ATOM 621 O O . PHE A 1 82 ? -7.907 1.212 12.090 1.00 90.00 82 PHE A O 1
ATOM 628 N N . MET A 1 83 ? -6.490 0.838 13.788 1.00 92.12 83 MET A N 1
ATOM 629 C CA . MET A 1 83 ? -7.497 0.895 14.843 1.00 92.12 83 MET A CA 1
ATOM 630 C C . MET A 1 83 ? -7.386 2.228 15.573 1.00 92.12 83 MET A C 1
ATOM 632 O O . MET A 1 83 ? -6.459 2.451 16.352 1.00 92.12 83 MET A O 1
ATOM 636 N N . LEU A 1 84 ? -8.334 3.126 15.321 1.00 92.81 84 LEU A N 1
ATOM 637 C CA . LEU A 1 84 ? -8.399 4.411 16.003 1.00 92.81 84 LEU A CA 1
ATOM 638 C C . LEU A 1 84 ? -9.439 4.330 17.117 1.00 92.81 84 LEU A C 1
ATOM 640 O O . LEU A 1 84 ? -10.633 4.380 16.859 1.00 92.81 84 LEU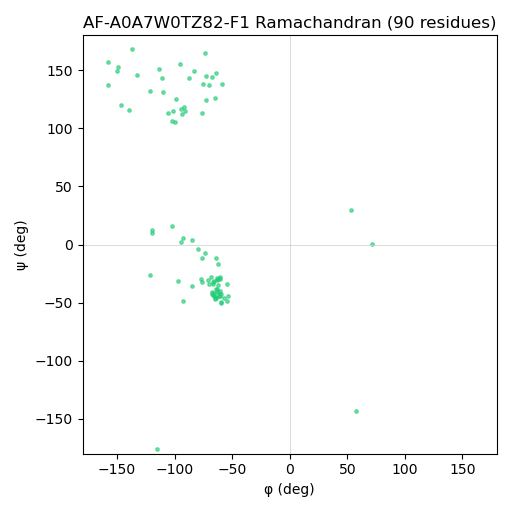 A O 1
ATOM 644 N N . ILE A 1 85 ? -8.976 4.249 18.368 1.00 92.69 85 ILE A N 1
ATOM 645 C CA . ILE A 1 85 ? -9.845 4.094 19.553 1.00 92.69 85 ILE A CA 1
ATOM 646 C C . ILE A 1 85 ? -10.913 5.195 19.626 1.00 92.69 85 ILE A C 1
ATOM 648 O O . ILE A 1 85 ? -12.043 4.939 20.018 1.00 92.69 85 ILE A O 1
ATOM 652 N N . LYS A 1 86 ? -10.586 6.415 19.183 1.00 95.62 86 LYS A N 1
ATOM 653 C CA . LYS A 1 86 ? -11.525 7.548 19.133 1.00 95.62 86 LYS A CA 1
ATOM 654 C C . LYS A 1 86 ? -12.736 7.339 18.205 1.00 95.62 86 LYS A C 1
ATOM 656 O O . LYS A 1 86 ? -13.673 8.121 18.276 1.00 95.62 86 LYS A O 1
ATOM 661 N N . GLU A 1 87 ? -12.679 6.365 17.297 1.00 96.12 87 GLU A N 1
ATOM 662 C CA . GLU A 1 87 ? -13.764 6.007 16.368 1.00 96.12 87 GLU A CA 1
ATOM 663 C C . GLU A 1 87 ? -14.632 4.862 16.918 1.00 96.12 87 GLU A C 1
ATOM 665 O O . GLU A 1 87 ? -15.538 4.393 16.233 1.00 96.12 87 GLU A O 1
ATOM 670 N N . MET A 1 88 ? -14.343 4.392 18.133 1.00 96.69 88 MET A N 1
ATOM 671 C CA . MET A 1 88 ? -15.029 3.281 18.783 1.00 96.69 88 MET A CA 1
ATOM 672 C C . MET A 1 88 ? -15.843 3.795 19.965 1.00 96.69 88 MET A C 1
ATOM 674 O O . MET A 1 88 ? -15.395 4.679 20.698 1.00 96.69 88 MET A O 1
ATOM 678 N N . HIS A 1 89 ? -17.013 3.210 20.192 1.00 97.06 89 HIS A N 1
ATOM 679 C CA . HIS A 1 89 ? -17.801 3.498 21.385 1.00 97.06 89 HIS A CA 1
ATOM 680 C C . HIS A 1 89 ? -18.625 2.285 21.806 1.00 97.06 89 HIS A C 1
ATOM 682 O O . HIS A 1 89 ? -18.952 1.428 20.987 1.00 97.06 89 HIS A O 1
ATOM 688 N N . PHE A 1 90 ? -18.922 2.204 23.102 1.00 97.38 90 PHE A N 1
ATOM 689 C CA . PHE A 1 90 ? -19.819 1.183 23.623 1.00 97.38 90 PHE A CA 1
ATOM 690 C C . PHE A 1 90 ? -21.268 1.657 23.548 1.00 97.38 90 PHE A C 1
ATOM 692 O O . PHE A 1 90 ? -21.548 2.834 23.779 1.00 97.38 90 PHE A O 1
ATOM 699 N N . THR A 1 91 ? -22.162 0.726 23.253 1.00 95.88 91 THR A N 1
ATOM 700 C CA . THR A 1 91 ? -23.607 0.867 23.396 1.00 95.88 91 THR A CA 1
ATOM 701 C C . THR A 1 91 ? -24.068 0.301 24.740 1.00 95.88 91 THR A C 1
ATOM 703 O O . THR A 1 91 ? -23.373 -0.526 25.350 1.00 95.88 91 THR A O 1
ATOM 706 N N . ASP A 1 92 ? -25.208 0.812 25.212 1.00 89.50 92 ASP A N 1
ATOM 707 C CA . ASP A 1 92 ? -25.862 0.401 26.464 1.00 89.50 92 ASP A CA 1
ATOM 708 C C . ASP A 1 92 ? -26.499 -0.997 26.370 1.00 89.50 92 ASP A C 1
ATOM 710 O O . ASP A 1 92 ? -27.066 -1.333 25.302 1.00 89.50 92 ASP A O 1
#

Radius of gyration: 17.58 Å; Cα contacts (8 Å, |Δi|>4): 91; chains: 1; bounding box: 42×29×42 Å

Secondary structure (DSSP, 8-state):
--THHHIIIIISTT-TT-----HHHHHHHHHHTT--HHHHHHHHHHHHHHHHHTTS--------------TTEE----TT----GGG-EE--

Foldseek 3Di:
DACLVVCQQAVDPPHVNHPDHDVVLVVLSVVLVVDDDPSSVVSSVVSVVVCVVVCSDDDDDDDDDDDDDDPQKDADQDPVRDDDVVRIDGDD

Sequence (92 aa):
MDVSSTARAYYSCEGGSSTYCNEAVDEALNAAIPLTGDERAAALAEVTRLYYEDFGAIPILYMPLNYGLAANLEWLPRLDGFMLIKEMHFTD